Protein AF-A0A6G6K412-F1 (afdb_monomer_lite)

pLDDT: mean 76.72, std 12.98, range [42.62, 93.75]

Radius of gyration: 45.67 Å; chains: 1; bounding box: 49×42×151 Å

Structure (mmCIF, N/CA/C/O backbone):
data_AF-A0A6G6K412-F1
#
_entry.id   AF-A0A6G6K412-F1
#
loop_
_atom_site.group_PDB
_atom_site.id
_atom_site.type_symbol
_atom_site.label_atom_id
_atom_site.label_alt_id
_atom_site.label_comp_id
_atom_site.label_asym_id
_atom_site.label_entity_id
_atom_site.label_seq_id
_atom_site.pdbx_PDB_ins_code
_atom_site.Cartn_x
_atom_site.Cartn_y
_atom_site.Cartn_z
_atom_site.occupancy
_atom_site.B_iso_or_equiv
_atom_site.auth_seq_id
_atom_site.auth_comp_id
_atom_site.auth_asym_id
_atom_site.auth_atom_id
_atom_site.pdbx_PDB_model_num
ATOM 1 N N . MET A 1 1 ? 17.694 12.841 -109.708 1.00 42.62 1 MET A N 1
ATOM 2 C CA . MET A 1 1 ? 18.874 12.335 -108.978 1.00 42.62 1 MET A CA 1
ATOM 3 C C . MET A 1 1 ? 19.249 13.429 -107.994 1.00 42.62 1 MET A C 1
ATOM 5 O O . MET A 1 1 ? 19.703 14.460 -108.450 1.00 42.62 1 MET A O 1
ATOM 9 N N . THR A 1 2 ? 18.928 13.395 -106.709 1.00 48.38 2 THR A N 1
ATOM 10 C CA . THR A 1 2 ? 18.339 12.391 -105.812 1.00 48.38 2 THR A CA 1
ATOM 11 C C . THR A 1 2 ? 17.459 13.142 -104.808 1.00 48.38 2 THR A C 1
ATOM 13 O O . THR A 1 2 ? 17.802 14.243 -104.389 1.00 48.38 2 THR A O 1
ATOM 16 N N . LEU A 1 3 ? 16.314 12.548 -104.478 1.00 56.16 3 LEU A N 1
ATOM 17 C CA . LEU A 1 3 ? 15.537 12.863 -103.284 1.00 56.16 3 LEU A CA 1
ATOM 18 C C . LEU A 1 3 ? 16.405 12.551 -102.064 1.00 56.16 3 LEU A C 1
ATOM 20 O O . LEU A 1 3 ? 17.035 11.495 -102.062 1.00 56.16 3 LEU A O 1
ATOM 24 N N . ASP A 1 4 ? 16.403 13.416 -101.056 1.00 53.28 4 ASP A N 1
ATOM 25 C CA . ASP A 1 4 ? 16.592 12.951 -99.683 1.00 53.28 4 ASP A CA 1
ATOM 26 C C . ASP A 1 4 ? 15.863 13.897 -98.723 1.00 53.28 4 ASP A C 1
ATOM 28 O O . ASP A 1 4 ? 16.338 14.970 -98.349 1.00 53.28 4 ASP A O 1
ATOM 32 N N . GLU A 1 5 ? 14.630 13.507 -98.406 1.00 63.75 5 GLU A N 1
ATOM 33 C CA . GLU A 1 5 ? 14.039 13.792 -97.110 1.00 63.75 5 GLU A CA 1
ATOM 34 C C . GLU A 1 5 ? 14.840 13.048 -96.038 1.00 63.75 5 GLU A C 1
ATOM 36 O O . GLU A 1 5 ? 14.940 11.827 -96.080 1.00 63.75 5 GLU A O 1
ATOM 41 N N . ALA A 1 6 ? 15.296 13.759 -95.016 1.00 54.59 6 ALA A N 1
ATOM 42 C CA . ALA A 1 6 ? 15.466 13.209 -93.676 1.00 54.59 6 ALA A CA 1
ATOM 43 C C . ALA A 1 6 ? 15.439 14.416 -92.728 1.00 54.59 6 ALA A C 1
ATOM 45 O O . ALA A 1 6 ? 16.360 15.220 -92.693 1.00 54.59 6 ALA A O 1
ATOM 46 N N . GLY A 1 7 ? 14.328 14.728 -92.068 1.00 43.75 7 GLY A N 1
ATOM 47 C CA . GLY A 1 7 ? 13.675 13.840 -91.122 1.00 43.75 7 GLY A CA 1
ATOM 48 C C . GLY A 1 7 ? 14.243 14.168 -89.745 1.00 43.75 7 GLY A C 1
ATOM 49 O O . GLY A 1 7 ? 15.353 13.764 -89.415 1.00 43.75 7 GLY A O 1
ATOM 50 N N . HIS A 1 8 ? 13.491 14.920 -88.938 1.00 58.81 8 HIS A N 1
ATOM 51 C CA . HIS A 1 8 ? 13.668 14.871 -87.488 1.00 58.81 8 HIS A CA 1
ATOM 52 C C . HIS A 1 8 ? 13.506 13.413 -87.039 1.00 58.81 8 HIS A C 1
ATOM 54 O O . HIS A 1 8 ? 12.550 12.761 -87.466 1.00 58.81 8 HIS A O 1
ATOM 60 N N . PRO A 1 9 ? 14.357 12.917 -86.126 1.00 50.31 9 PRO A N 1
ATOM 61 C CA . PRO A 1 9 ? 13.756 12.217 -84.997 1.00 50.31 9 PRO A CA 1
ATOM 62 C C . PRO A 1 9 ? 14.458 12.440 -83.647 1.00 50.31 9 PRO A C 1
ATOM 64 O O . PRO A 1 9 ? 15.669 12.332 -83.508 1.00 50.31 9 PRO A O 1
ATOM 67 N N . HIS A 1 10 ? 13.591 12.674 -82.658 1.00 46.28 10 HIS A N 1
ATOM 68 C CA . HIS A 1 10 ? 13.558 12.080 -81.314 1.00 46.28 10 HIS A CA 1
ATOM 69 C C . HIS A 1 10 ? 14.792 12.260 -80.408 1.00 46.28 10 HIS A C 1
ATOM 71 O O . HIS A 1 10 ? 15.830 11.640 -80.575 1.00 46.28 10 HIS A O 1
ATOM 77 N N . SER A 1 11 ? 14.715 13.120 -79.385 1.00 57.28 11 SER A N 1
ATOM 78 C CA . SER A 1 11 ? 14.088 12.791 -78.088 1.00 57.28 11 SER A CA 1
ATOM 79 C C . SER A 1 11 ? 14.441 11.374 -77.619 1.00 57.28 11 SER A C 1
ATOM 81 O O . SER A 1 11 ? 13.670 10.435 -77.798 1.00 57.28 11 SER A O 1
ATOM 83 N N . GLY A 1 12 ? 15.626 11.231 -77.027 1.00 50.31 12 GLY A N 1
ATOM 84 C CA . GLY A 1 12 ? 16.048 10.051 -76.279 1.00 50.31 12 GLY A CA 1
ATOM 85 C C . GLY A 1 12 ? 16.423 10.494 -74.874 1.00 50.31 12 GLY A C 1
ATOM 86 O O . GLY A 1 12 ? 17.324 11.302 -74.686 1.00 50.31 12 GLY A O 1
ATOM 87 N N . ALA A 1 13 ? 15.654 10.046 -73.895 1.00 59.75 13 ALA A N 1
ATOM 88 C CA . ALA A 1 13 ? 15.702 10.520 -72.528 1.00 59.75 13 ALA A CA 1
ATOM 89 C C . ALA A 1 13 ? 16.978 10.072 -71.793 1.00 59.75 13 ALA A C 1
ATOM 91 O O . ALA A 1 13 ? 17.038 8.959 -71.271 1.00 59.75 13 ALA A O 1
ATOM 92 N N . ASP A 1 14 ? 17.935 10.984 -71.616 1.00 55.22 14 ASP A N 1
ATOM 93 C CA . ASP A 1 14 ? 19.043 10.844 -70.657 1.00 55.22 14 ASP A CA 1
ATOM 94 C C . ASP A 1 14 ? 18.557 11.045 -69.209 1.00 55.22 14 ASP A C 1
ATOM 96 O O . ASP A 1 14 ? 19.026 11.902 -68.458 1.00 55.22 14 ASP A O 1
ATOM 100 N N . ARG A 1 15 ? 17.542 10.278 -68.795 1.00 61.59 15 ARG A N 1
ATOM 101 C CA . ARG A 1 15 ? 17.030 10.276 -67.416 1.00 61.59 15 ARG A CA 1
ATOM 102 C C . ARG A 1 15 ? 16.760 8.883 -66.829 1.00 61.59 15 ARG A C 1
ATOM 104 O O . ARG A 1 15 ? 15.658 8.657 -66.335 1.00 61.59 15 ARG A O 1
ATOM 111 N N . PRO A 1 16 ? 17.754 7.974 -66.762 1.00 61.19 16 PRO A N 1
ATOM 112 C CA . PRO A 1 16 ? 17.637 6.855 -65.822 1.00 61.19 16 PRO A CA 1
ATOM 113 C C . PRO A 1 16 ? 18.654 6.849 -64.666 1.00 61.19 16 PRO A C 1
ATOM 115 O O . PRO A 1 16 ? 18.343 6.276 -63.628 1.00 61.19 16 PRO A O 1
ATOM 118 N N . SER A 1 17 ? 19.828 7.485 -64.750 1.00 62.84 17 SER A N 1
ATOM 119 C CA . SER A 1 17 ? 20.888 7.283 -63.734 1.00 62.84 17 SER A CA 1
ATOM 120 C C . SER A 1 17 ? 20.770 8.184 -62.496 1.00 62.84 17 SER A C 1
ATOM 122 O O . SER A 1 17 ? 20.954 7.720 -61.367 1.00 62.84 17 SER A O 1
ATOM 124 N N . LEU A 1 18 ? 20.417 9.460 -62.678 1.00 62.12 18 LEU A N 1
ATOM 125 C CA . LEU A 1 18 ? 20.299 10.420 -61.573 1.00 62.12 18 LEU A CA 1
ATOM 126 C C . LEU A 1 18 ? 19.061 10.145 -60.715 1.00 62.12 18 LEU A C 1
ATOM 128 O O . LEU A 1 18 ? 19.162 10.085 -59.493 1.00 62.12 18 LEU A O 1
ATOM 132 N N . LEU A 1 19 ? 17.912 9.878 -61.345 1.00 66.25 19 LEU A N 1
ATOM 133 C CA . LEU A 1 19 ? 16.682 9.521 -60.631 1.00 66.25 19 LEU A CA 1
ATOM 134 C C . LEU A 1 19 ? 16.846 8.210 -59.854 1.00 66.25 19 LEU A C 1
ATOM 136 O O . LEU A 1 19 ? 16.455 8.135 -58.691 1.00 66.25 19 LEU A O 1
ATOM 140 N N . GLN A 1 20 ? 17.494 7.198 -60.443 1.00 69.56 20 GLN A N 1
ATOM 141 C CA . GLN A 1 20 ? 17.792 5.956 -59.726 1.00 69.56 20 GLN A CA 1
ATOM 142 C C . GLN A 1 20 ? 18.742 6.181 -58.544 1.00 69.56 20 GLN A C 1
ATOM 144 O O . GLN A 1 20 ? 18.552 5.571 -57.494 1.00 69.56 20 GLN A O 1
ATOM 149 N N . SER A 1 21 ? 19.731 7.065 -58.679 1.00 71.50 21 SER A N 1
ATOM 150 C CA . SER A 1 21 ? 20.656 7.400 -57.589 1.00 71.50 21 SER A CA 1
ATOM 151 C C . SER A 1 21 ? 19.962 8.160 -56.454 1.00 71.50 21 SER A C 1
ATOM 153 O O . SER A 1 21 ? 20.179 7.832 -55.290 1.00 71.50 21 SER A O 1
ATOM 155 N N . LEU A 1 22 ? 19.058 9.096 -56.770 1.00 74.19 22 LEU A N 1
ATOM 156 C CA . LEU A 1 22 ? 18.232 9.794 -55.776 1.00 74.19 22 LEU A CA 1
ATOM 157 C C . LEU A 1 22 ? 17.292 8.836 -55.030 1.00 74.19 22 LEU A C 1
ATOM 159 O O . LEU A 1 22 ? 17.177 8.918 -53.809 1.00 74.19 22 LEU A O 1
ATOM 163 N N . VAL A 1 23 ? 16.652 7.894 -55.730 1.00 80.81 23 VAL A N 1
ATOM 164 C CA . VAL A 1 23 ? 15.775 6.893 -55.097 1.00 80.81 23 VAL A CA 1
ATOM 165 C C . VAL A 1 23 ? 16.573 5.943 -54.200 1.00 80.81 23 VAL A C 1
ATOM 167 O O . VAL A 1 23 ? 16.128 5.623 -53.096 1.00 80.81 23 VAL A O 1
ATOM 170 N N . ARG A 1 24 ? 17.772 5.522 -54.626 1.00 76.69 24 ARG A N 1
ATOM 171 C CA . ARG A 1 24 ? 18.675 4.710 -53.794 1.00 76.69 24 ARG A CA 1
ATOM 172 C C . ARG A 1 24 ? 19.113 5.480 -52.549 1.00 76.69 24 ARG A C 1
ATOM 174 O O . ARG A 1 24 ? 19.005 4.938 -51.455 1.00 76.69 24 ARG A O 1
ATOM 181 N N . LEU A 1 25 ? 19.529 6.739 -52.692 1.00 84.62 25 LEU A N 1
ATOM 182 C CA . LEU A 1 25 ? 19.936 7.587 -51.569 1.00 84.62 25 LEU A CA 1
ATOM 183 C C . LEU A 1 25 ? 18.791 7.801 -50.573 1.00 84.62 25 LEU A C 1
ATOM 185 O O . LEU A 1 25 ? 18.997 7.653 -49.372 1.00 84.62 25 LEU A O 1
ATOM 189 N N . ASN A 1 26 ? 17.577 8.059 -51.065 1.00 87.12 26 ASN A N 1
ATOM 190 C CA . ASN A 1 26 ? 16.398 8.183 -50.213 1.00 87.12 26 ASN A CA 1
ATOM 191 C C . ASN A 1 26 ? 16.101 6.871 -49.468 1.00 87.12 26 ASN A C 1
ATOM 193 O O . ASN A 1 26 ? 15.838 6.891 -48.273 1.00 87.12 26 ASN A O 1
ATOM 197 N N . ARG A 1 27 ? 16.227 5.710 -50.127 1.00 84.81 27 ARG A N 1
ATOM 198 C CA . ARG A 1 27 ? 16.063 4.396 -49.480 1.00 84.81 27 ARG A CA 1
ATOM 199 C C . ARG A 1 27 ? 17.083 4.171 -48.362 1.00 84.81 27 ARG A C 1
ATOM 201 O O . ARG A 1 27 ? 16.710 3.662 -47.308 1.00 84.81 27 ARG A O 1
ATOM 208 N N . TYR A 1 28 ? 18.342 4.555 -48.567 1.00 88.94 28 TYR A N 1
ATOM 209 C CA . TYR A 1 28 ? 19.364 4.470 -47.520 1.00 88.94 28 TYR A CA 1
ATOM 210 C C . TYR A 1 28 ? 19.120 5.469 -46.389 1.00 88.94 28 TYR A C 1
ATOM 212 O O . TYR A 1 28 ? 19.285 5.095 -45.235 1.00 88.94 28 TYR A O 1
ATOM 220 N N . ALA A 1 29 ? 18.668 6.690 -46.685 1.00 87.00 29 ALA A N 1
ATOM 221 C CA . ALA A 1 29 ? 18.290 7.673 -45.668 1.00 87.00 29 ALA A CA 1
ATOM 222 C C . ALA A 1 29 ? 17.103 7.189 -44.818 1.00 87.00 29 ALA A C 1
ATOM 224 O O . ALA A 1 29 ? 17.111 7.324 -43.596 1.00 87.00 29 ALA A O 1
ATOM 225 N N . LEU A 1 30 ? 16.113 6.554 -45.450 1.00 86.62 30 LEU A N 1
ATOM 226 C CA . LEU A 1 30 ? 14.968 5.964 -44.761 1.00 86.62 30 LEU A CA 1
ATOM 227 C C . LEU A 1 30 ? 15.399 4.792 -43.876 1.00 86.62 30 LEU A C 1
ATOM 229 O O . LEU A 1 30 ? 14.994 4.729 -42.722 1.00 86.62 30 LEU A O 1
ATOM 233 N N . LEU A 1 31 ? 16.267 3.905 -44.375 1.00 87.69 31 LEU A N 1
ATOM 234 C CA . LEU A 1 31 ? 16.830 2.808 -43.578 1.00 87.69 31 LEU A CA 1
ATOM 235 C C . LEU A 1 31 ? 17.693 3.317 -42.415 1.00 87.69 31 LEU A C 1
ATOM 237 O O . LEU A 1 31 ? 17.583 2.791 -41.310 1.00 87.69 31 LEU A O 1
ATOM 241 N N . LEU A 1 32 ? 18.494 4.362 -42.637 1.00 88.31 32 LEU A N 1
ATOM 242 C CA . LEU A 1 32 ? 19.299 5.018 -41.605 1.00 88.31 32 LEU A CA 1
ATOM 243 C C . LEU A 1 32 ? 18.425 5.579 -40.477 1.00 88.31 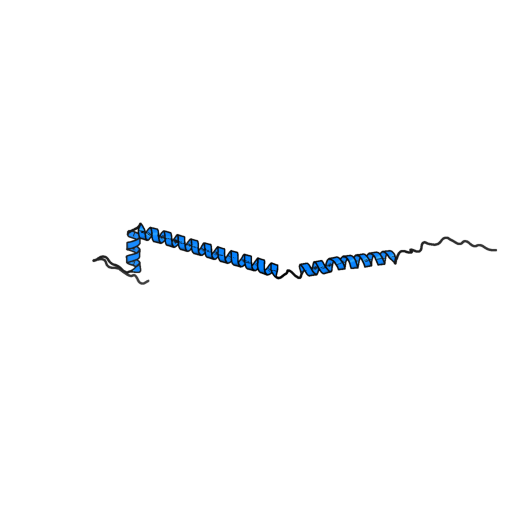32 LEU A C 1
ATOM 245 O O . LEU A 1 32 ? 18.856 5.585 -39.332 1.00 88.31 32 LEU A O 1
ATOM 249 N N . LEU A 1 33 ? 17.204 6.025 -40.781 1.00 88.00 33 LEU A N 1
ATOM 250 C CA . LEU A 1 33 ? 16.252 6.514 -39.784 1.00 88.00 33 LEU A CA 1
ATOM 251 C C . LEU A 1 33 ? 15.482 5.368 -39.101 1.00 88.00 33 LEU A C 1
ATOM 253 O O . LEU A 1 33 ? 15.291 5.378 -37.886 1.00 88.00 33 LEU A O 1
ATOM 257 N N . LEU A 1 34 ? 15.048 4.366 -39.871 1.00 87.88 34 LEU A N 1
ATOM 258 C CA . LEU A 1 34 ? 14.189 3.276 -39.391 1.00 87.88 34 LEU A CA 1
ATOM 259 C C . LEU A 1 34 ? 14.918 2.304 -38.465 1.00 87.88 34 LEU A C 1
ATOM 261 O O . LEU A 1 34 ? 14.338 1.849 -37.483 1.00 87.88 34 LEU A O 1
ATOM 265 N N . ILE A 1 35 ? 16.178 1.983 -38.764 1.00 87.00 35 ILE A N 1
ATOM 266 C CA . ILE A 1 35 ? 16.966 1.028 -37.977 1.00 87.00 35 ILE A CA 1
ATOM 267 C C . ILE A 1 35 ? 17.164 1.507 -36.526 1.00 87.00 35 ILE A C 1
ATOM 269 O O . ILE A 1 35 ? 16.785 0.765 -35.619 1.00 87.00 35 ILE A O 1
ATOM 273 N N . PRO A 1 36 ? 17.682 2.721 -36.244 1.00 84.12 36 PRO A N 1
ATOM 274 C CA . PRO A 1 36 ? 17.838 3.185 -34.867 1.00 84.12 36 PRO A CA 1
ATOM 275 C C . PRO A 1 36 ? 16.491 3.402 -34.170 1.00 84.12 36 PRO A C 1
ATOM 277 O O . PRO A 1 36 ? 16.368 3.075 -32.992 1.00 84.12 36 PRO A O 1
ATOM 280 N N . ALA A 1 37 ? 15.461 3.875 -34.882 1.00 84.94 37 ALA A N 1
ATOM 281 C CA . ALA A 1 37 ? 14.116 4.005 -34.320 1.00 84.94 37 ALA A CA 1
ATOM 282 C C . ALA A 1 37 ? 13.540 2.644 -33.888 1.00 84.94 37 ALA A C 1
ATOM 284 O O . ALA A 1 37 ? 12.982 2.521 -32.798 1.00 84.94 37 ALA A O 1
ATOM 285 N N . GLY A 1 38 ? 13.736 1.605 -34.705 1.00 86.06 38 GLY A N 1
ATOM 286 C CA . GLY A 1 38 ? 13.352 0.235 -34.382 1.00 86.06 38 GLY A CA 1
ATOM 287 C C . GLY A 1 38 ? 14.107 -0.314 -33.173 1.00 86.06 38 GLY A C 1
ATOM 288 O O . GLY A 1 38 ? 13.486 -0.900 -32.295 1.00 86.06 38 GLY A O 1
ATOM 289 N N . VAL A 1 39 ? 15.420 -0.075 -33.078 1.00 85.38 39 VAL A N 1
ATOM 290 C CA . VAL A 1 39 ? 16.239 -0.509 -31.930 1.00 85.38 39 VAL A CA 1
ATOM 291 C C . VAL A 1 39 ? 15.787 0.160 -30.630 1.00 85.38 39 VAL A C 1
ATOM 293 O O . VAL A 1 39 ? 15.648 -0.522 -29.620 1.00 85.38 39 VAL A O 1
ATOM 296 N N . ILE A 1 40 ? 15.502 1.465 -30.653 1.00 81.44 40 ILE A N 1
ATOM 297 C CA . ILE A 1 40 ? 15.001 2.197 -29.477 1.00 81.44 40 ILE A CA 1
ATOM 298 C C . ILE A 1 40 ? 13.629 1.664 -29.045 1.00 81.44 40 ILE A C 1
ATOM 300 O O . ILE A 1 40 ? 13.384 1.494 -27.854 1.00 81.44 40 ILE A O 1
ATOM 304 N N . TYR A 1 41 ? 12.742 1.374 -30.001 1.00 80.69 41 TYR A N 1
ATOM 305 C CA . TYR A 1 41 ? 11.410 0.846 -29.710 1.00 80.69 41 TYR A CA 1
ATOM 306 C C . TYR A 1 41 ? 11.445 -0.594 -29.174 1.00 80.69 41 TYR A C 1
ATOM 308 O O . TYR A 1 41 ? 10.729 -0.922 -28.232 1.00 80.69 41 TYR A O 1
ATOM 316 N N . PHE A 1 42 ? 12.278 -1.460 -29.761 1.00 77.56 42 PHE A N 1
ATOM 317 C CA . PHE A 1 42 ? 12.357 -2.877 -29.390 1.00 77.56 42 PHE A CA 1
ATOM 318 C C . PHE A 1 42 ? 13.229 -3.142 -28.157 1.00 77.56 42 PHE A C 1
ATOM 320 O O . PHE A 1 42 ? 13.143 -4.222 -27.574 1.00 77.56 42 PHE A O 1
ATOM 327 N N . TRP A 1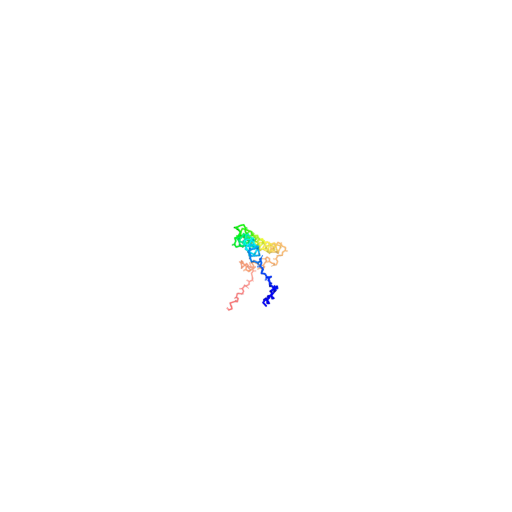 43 ? 14.044 -2.168 -27.740 1.00 76.75 43 TRP A N 1
ATOM 328 C CA . TRP A 1 43 ? 14.860 -2.232 -26.531 1.00 76.75 43 TRP A CA 1
ATOM 329 C C . TRP A 1 43 ? 14.377 -1.225 -25.474 1.00 76.75 43 TRP A C 1
ATOM 331 O O . TRP A 1 43 ? 15.113 -0.296 -25.124 1.00 76.75 43 TRP A O 1
ATOM 341 N N . PRO A 1 44 ? 13.157 -1.380 -24.918 1.00 64.94 44 PRO A N 1
ATOM 342 C CA . PRO A 1 44 ? 12.799 -0.644 -23.719 1.00 64.94 44 PRO A CA 1
ATOM 343 C C . PRO A 1 44 ? 13.772 -1.079 -22.620 1.00 64.94 44 PRO A C 1
ATOM 345 O O . PRO A 1 44 ? 13.813 -2.242 -22.209 1.00 64.94 44 PRO A O 1
ATOM 348 N N . GLY A 1 45 ? 14.636 -0.153 -22.211 1.00 67.50 45 GLY A N 1
ATOM 349 C CA . GLY A 1 45 ? 15.720 -0.438 -21.282 1.00 67.50 45 GLY A CA 1
ATOM 350 C C . GLY A 1 45 ? 15.224 -0.984 -19.935 1.00 67.50 45 GLY A C 1
ATOM 351 O O . GLY A 1 45 ? 14.056 -0.815 -19.569 1.00 67.50 45 GLY A O 1
ATOM 352 N N . PRO A 1 46 ? 16.121 -1.595 -19.141 1.00 67.88 46 PRO A N 1
ATOM 353 C CA . PRO A 1 46 ? 15.794 -2.152 -17.823 1.00 67.88 46 PRO A CA 1
ATOM 354 C C . PRO A 1 46 ? 15.175 -1.123 -16.858 1.00 67.88 46 PRO A C 1
ATOM 356 O O . PRO A 1 46 ? 14.502 -1.501 -15.901 1.00 67.88 46 PRO A O 1
ATOM 359 N N . GLU A 1 47 ? 15.345 0.171 -17.131 1.00 70.00 47 GLU A N 1
ATOM 360 C CA . GLU A 1 47 ? 14.768 1.281 -16.373 1.00 70.00 47 GLU A CA 1
ATOM 361 C C . GLU A 1 47 ? 13.232 1.308 -16.389 1.00 70.00 47 GLU A C 1
ATOM 363 O O . GLU A 1 47 ? 12.620 1.672 -15.386 1.00 70.00 47 GLU A O 1
ATOM 368 N N . TRP A 1 48 ? 12.580 0.862 -17.470 1.00 63.84 48 TRP A N 1
ATOM 369 C CA . TRP A 1 48 ? 11.111 0.786 -17.508 1.00 63.84 48 TRP A CA 1
ATOM 370 C C . TRP A 1 48 ? 10.569 -0.278 -16.551 1.00 63.84 48 TRP A C 1
ATOM 372 O O . TRP A 1 48 ? 9.580 -0.045 -15.859 1.00 63.84 48 TRP A O 1
ATOM 382 N N . LYS A 1 49 ? 11.264 -1.415 -16.431 1.00 71.62 49 LYS A N 1
ATOM 383 C CA . LYS A 1 49 ? 10.892 -2.470 -15.476 1.00 71.62 49 LYS A CA 1
ATOM 384 C C . LYS A 1 49 ? 11.053 -2.011 -14.027 1.00 71.62 49 LYS A C 1
ATOM 386 O O . LYS A 1 49 ? 10.231 -2.364 -13.188 1.00 71.62 49 LYS A O 1
ATOM 391 N N . LYS A 1 50 ? 12.075 -1.198 -13.732 1.00 75.00 50 LYS A N 1
ATOM 392 C CA . LYS A 1 50 ? 12.282 -0.621 -12.393 1.00 75.00 50 LYS A CA 1
ATOM 393 C C . LYS A 1 50 ? 11.166 0.344 -12.005 1.00 75.00 50 LYS A C 1
ATOM 395 O O . LYS A 1 50 ? 10.726 0.316 -10.862 1.00 75.00 50 LYS A O 1
ATOM 400 N N . GLN A 1 51 ? 10.700 1.171 -12.941 1.00 77.94 51 GLN A N 1
ATOM 401 C CA . GLN A 1 51 ? 9.588 2.087 -12.678 1.00 77.94 51 GLN A CA 1
ATOM 402 C C . GLN A 1 51 ? 8.289 1.335 -12.396 1.00 77.94 51 GLN A C 1
ATOM 404 O O . GLN A 1 51 ? 7.572 1.697 -11.469 1.00 77.94 51 GLN A O 1
ATOM 409 N N . GLU A 1 52 ? 8.005 0.277 -13.153 1.00 81.44 52 GLU A N 1
ATOM 410 C CA . GLU A 1 52 ? 6.803 -0.522 -12.922 1.00 81.44 52 GLU A CA 1
ATOM 411 C C . GLU A 1 52 ? 6.872 -1.271 -11.587 1.00 81.44 52 GLU A C 1
ATOM 413 O O . GLU A 1 52 ? 5.934 -1.212 -10.797 1.00 81.44 52 GLU A O 1
ATOM 418 N N . ALA A 1 53 ? 8.023 -1.872 -11.270 1.00 83.75 53 ALA A N 1
ATOM 419 C CA . ALA A 1 53 ? 8.248 -2.502 -9.972 1.00 83.75 53 ALA A CA 1
ATOM 420 C C . ALA A 1 53 ? 8.113 -1.500 -8.812 1.00 83.75 53 ALA A C 1
ATOM 422 O O . ALA A 1 53 ? 7.501 -1.815 -7.798 1.00 83.75 53 ALA A O 1
ATOM 423 N N . ALA A 1 54 ? 8.628 -0.275 -8.963 1.00 82.56 54 ALA A N 1
ATOM 424 C CA . ALA A 1 54 ? 8.492 0.773 -7.953 1.00 82.56 54 ALA A CA 1
ATOM 425 C C . ALA A 1 54 ? 7.036 1.235 -7.771 1.00 82.56 54 ALA A C 1
ATOM 427 O O . ALA A 1 54 ? 6.607 1.516 -6.655 1.00 82.56 54 ALA A O 1
ATOM 428 N N . LYS A 1 55 ? 6.244 1.299 -8.847 1.00 87.12 55 LYS A N 1
ATOM 429 C CA . LYS A 1 55 ? 4.808 1.598 -8.743 1.00 87.12 55 LYS A CA 1
ATOM 430 C C . LYS A 1 55 ? 4.054 0.483 -8.028 1.00 87.12 55 LYS A C 1
ATOM 432 O O . LYS A 1 55 ? 3.216 0.774 -7.179 1.00 87.12 55 LYS A O 1
ATOM 437 N N . GLN A 1 56 ? 4.372 -0.772 -8.339 1.00 90.19 56 GLN A N 1
ATOM 438 C CA . GLN A 1 56 ? 3.769 -1.932 -7.682 1.00 90.19 56 GLN A CA 1
ATOM 439 C C . GLN A 1 56 ? 4.083 -1.951 -6.185 1.00 90.19 56 GLN A C 1
ATOM 441 O O . GLN A 1 56 ? 3.170 -2.079 -5.375 1.00 90.19 56 GLN A O 1
ATOM 446 N N . THR A 1 57 ? 5.340 -1.720 -5.793 1.00 89.62 57 THR A N 1
ATOM 447 C CA . THR A 1 57 ? 5.701 -1.665 -4.370 1.00 89.62 57 THR A CA 1
ATOM 448 C C . THR A 1 57 ? 5.004 -0.516 -3.644 1.00 89.62 57 THR A C 1
ATOM 450 O O . THR A 1 57 ? 4.535 -0.706 -2.526 1.00 89.62 57 THR A O 1
ATOM 453 N N . LEU A 1 58 ? 4.868 0.661 -4.264 1.00 91.12 58 LEU A N 1
ATOM 454 C CA . LEU A 1 58 ? 4.111 1.775 -3.682 1.00 91.12 58 LEU A CA 1
ATOM 455 C C . LEU A 1 58 ? 2.625 1.448 -3.504 1.00 91.12 58 LEU A C 1
ATOM 457 O O . LEU A 1 58 ? 2.042 1.797 -2.474 1.00 91.12 58 LEU A O 1
ATOM 461 N N . HIS A 1 59 ? 2.017 0.775 -4.479 1.00 93.31 59 HIS A N 1
ATOM 462 C CA . HIS A 1 59 ? 0.631 0.334 -4.385 1.00 93.31 59 HIS A CA 1
ATOM 463 C C . HIS A 1 59 ? 0.447 -0.667 -3.234 1.00 93.31 59 HIS A C 1
ATOM 465 O O . HIS A 1 59 ? -0.432 -0.493 -2.388 1.00 93.31 59 HIS A O 1
ATOM 471 N N . ASP A 1 60 ? 1.334 -1.656 -3.130 1.00 93.31 60 ASP 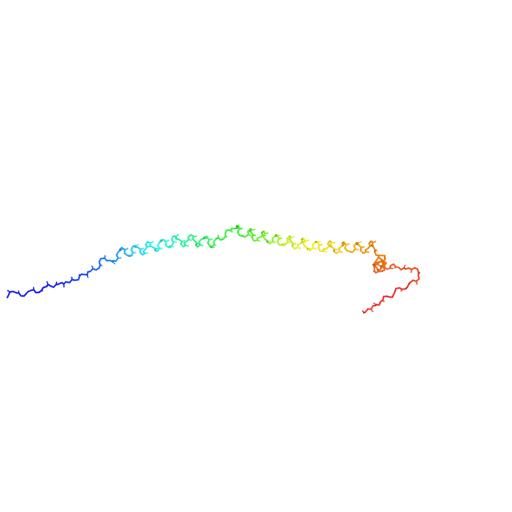A N 1
ATOM 472 C CA . ASP A 1 60 ? 1.291 -2.652 -2.060 1.00 93.31 60 ASP A CA 1
ATOM 473 C C . ASP A 1 60 ? 1.509 -2.022 -0.681 1.00 93.31 60 ASP A C 1
ATOM 475 O O . ASP A 1 60 ? 0.806 -2.362 0.272 1.00 93.31 60 ASP A O 1
ATOM 479 N N . LEU A 1 61 ? 2.435 -1.070 -0.555 1.00 92.81 61 LEU A N 1
ATOM 480 C CA . LEU A 1 61 ? 2.659 -0.342 0.696 1.00 92.81 61 LEU A CA 1
ATOM 481 C C . LEU A 1 61 ? 1.445 0.506 1.087 1.00 92.81 61 LEU A C 1
ATOM 483 O O . LEU A 1 61 ? 1.076 0.540 2.262 1.00 92.81 61 LEU A O 1
ATOM 487 N N . THR A 1 62 ? 0.810 1.164 0.117 1.00 92.69 62 THR A N 1
ATOM 488 C CA . THR A 1 62 ? -0.410 1.952 0.346 1.00 92.69 62 THR A CA 1
ATOM 489 C C . THR A 1 62 ? -1.546 1.059 0.838 1.00 92.69 62 THR A C 1
ATOM 491 O O . THR A 1 62 ? -2.132 1.330 1.882 1.00 92.69 62 THR A O 1
ATOM 494 N N . SER A 1 63 ? -1.782 -0.076 0.174 1.00 93.50 63 SER A N 1
ATOM 495 C CA . SER A 1 63 ? -2.833 -1.012 0.589 1.00 93.50 6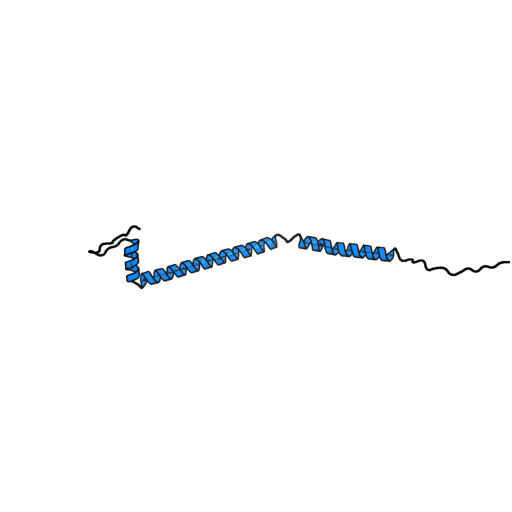3 SER A CA 1
ATOM 496 C C . SER A 1 63 ? -2.607 -1.576 2.000 1.00 93.50 63 SER A C 1
ATOM 498 O O . SER A 1 63 ? -3.546 -1.694 2.790 1.00 93.50 63 SER A O 1
ATOM 500 N N . GLN A 1 64 ? -1.353 -1.866 2.365 1.00 92.12 64 GLN A N 1
ATOM 501 C CA . GLN A 1 64 ? -0.996 -2.317 3.711 1.00 92.12 64 GLN A CA 1
ATOM 502 C C . GLN A 1 64 ? -1.213 -1.226 4.762 1.00 92.12 64 GLN A C 1
ATOM 504 O O . GLN A 1 64 ? -1.706 -1.513 5.856 1.00 92.12 64 GLN A O 1
ATOM 509 N N . ARG A 1 65 ? -0.867 0.025 4.436 1.00 92.00 65 ARG A N 1
ATOM 510 C CA . ARG A 1 65 ? -1.117 1.189 5.294 1.00 92.00 65 ARG A CA 1
ATOM 511 C C . ARG A 1 65 ? -2.605 1.362 5.569 1.00 92.00 65 ARG A C 1
ATOM 513 O O . ARG A 1 65 ? -2.975 1.482 6.736 1.00 92.00 65 ARG A O 1
ATOM 520 N N . ASP A 1 66 ? -3.437 1.300 4.537 1.00 93.75 66 ASP A N 1
ATOM 521 C CA . ASP A 1 66 ? -4.887 1.470 4.663 1.00 93.75 66 ASP A CA 1
ATOM 522 C C . ASP A 1 66 ? -5.519 0.324 5.463 1.00 93.75 66 ASP A C 1
ATOM 524 O O . ASP A 1 66 ? -6.315 0.546 6.379 1.00 93.75 66 ASP A O 1
ATOM 528 N N . ALA A 1 67 ? -5.095 -0.916 5.204 1.00 93.50 67 ALA A N 1
ATOM 529 C CA . ALA A 1 67 ? -5.539 -2.074 5.972 1.00 93.50 67 ALA A CA 1
ATOM 530 C C . ALA A 1 67 ? -5.168 -1.962 7.461 1.00 93.50 67 ALA A C 1
ATOM 532 O O . ALA A 1 67 ? -5.948 -2.361 8.331 1.00 93.50 67 ALA A O 1
ATOM 533 N N . LEU A 1 68 ? -3.983 -1.429 7.773 1.00 92.88 68 LEU A N 1
ATOM 534 C CA . LEU A 1 68 ? -3.547 -1.228 9.150 1.00 92.88 68 LEU A CA 1
ATOM 535 C C . LEU A 1 68 ? -4.303 -0.075 9.821 1.00 92.88 68 LEU A C 1
ATOM 537 O O . LEU A 1 68 ? -4.732 -0.233 10.961 1.00 92.88 68 LEU A O 1
ATOM 541 N N . ALA A 1 69 ? -4.541 1.030 9.111 1.00 92.50 69 ALA A N 1
ATOM 542 C CA . ALA A 1 69 ? -5.334 2.154 9.605 1.00 92.50 69 ALA A CA 1
ATOM 543 C C . ALA A 1 69 ? -6.759 1.718 9.981 1.00 92.50 69 ALA A C 1
ATOM 545 O O . ALA A 1 69 ? -7.222 1.999 11.085 1.00 92.50 69 ALA A O 1
ATOM 546 N N . HIS A 1 70 ? -7.413 0.917 9.135 1.00 93.00 70 HIS A N 1
ATOM 547 C CA . HIS A 1 70 ? -8.726 0.352 9.455 1.00 93.00 70 HIS A CA 1
ATOM 548 C C . HIS A 1 70 ? -8.712 -0.583 10.669 1.00 93.00 70 HIS A C 1
ATOM 550 O O . HIS A 1 70 ? -9.689 -0.645 11.419 1.00 93.00 70 HIS A O 1
ATOM 556 N N . LYS A 1 71 ? -7.631 -1.344 10.882 1.00 93.38 71 LYS A N 1
ATOM 557 C CA . LYS A 1 71 ? -7.490 -2.167 12.092 1.00 93.38 71 LYS A CA 1
ATOM 558 C C . LYS A 1 71 ? -7.358 -1.291 13.332 1.00 93.38 71 LYS A C 1
ATOM 560 O O . LYS A 1 71 ? -8.021 -1.583 14.322 1.00 93.38 71 LYS A O 1
ATOM 565 N N . VAL A 1 72 ? -6.550 -0.234 13.267 1.00 93.56 72 VAL A N 1
ATOM 566 C CA . VAL A 1 72 ? -6.384 0.723 14.368 1.00 93.56 72 VAL A CA 1
ATOM 567 C C . VAL A 1 72 ? -7.724 1.362 14.720 1.00 93.56 72 VAL A C 1
ATOM 569 O O . VAL A 1 72 ? -8.136 1.254 15.866 1.00 93.56 72 VAL A O 1
ATOM 572 N N . GLU A 1 73 ? -8.466 1.881 13.741 1.00 93.69 73 GLU A N 1
ATOM 573 C CA . GLU A 1 73 ? -9.785 2.491 13.969 1.00 93.69 73 GLU A CA 1
ATOM 574 C C . GLU A 1 73 ? -10.763 1.516 14.651 1.00 93.69 73 GLU A C 1
ATOM 576 O O . GLU A 1 73 ? -11.470 1.863 15.598 1.00 93.69 73 GLU A O 1
ATOM 581 N N . LYS A 1 74 ? -10.789 0.251 14.207 1.00 90.81 74 LYS A N 1
ATOM 582 C CA . LYS A 1 74 ? -11.617 -0.787 14.839 1.00 90.81 74 LYS A CA 1
ATOM 583 C C . LYS A 1 74 ? -11.192 -1.067 16.278 1.00 90.81 74 LYS A C 1
ATOM 585 O O . LYS A 1 74 ? -12.051 -1.318 17.121 1.00 90.81 74 LYS A O 1
ATOM 590 N N . LEU A 1 75 ? -9.890 -1.091 16.552 1.00 89.75 75 LEU A N 1
ATOM 591 C CA . LEU A 1 75 ? -9.366 -1.320 17.896 1.00 89.75 75 LEU A CA 1
ATOM 592 C C . LEU A 1 75 ? -9.652 -0.130 18.812 1.00 89.75 75 LEU A C 1
ATOM 594 O O . LEU A 1 75 ? -10.054 -0.347 19.948 1.00 89.75 75 LEU A O 1
ATOM 598 N N . GLU A 1 76 ? -9.505 1.096 18.319 1.00 90.62 76 GLU A N 1
ATOM 599 C CA . GLU A 1 76 ? -9.817 2.315 19.064 1.00 90.62 76 GLU A CA 1
ATOM 600 C C . GLU A 1 76 ? -11.293 2.366 19.446 1.00 90.62 76 GLU A C 1
ATOM 602 O O . GLU A 1 76 ? -11.595 2.531 20.624 1.00 90.62 76 GLU A O 1
ATOM 607 N N . LYS A 1 77 ? -12.207 2.089 18.506 1.00 88.06 77 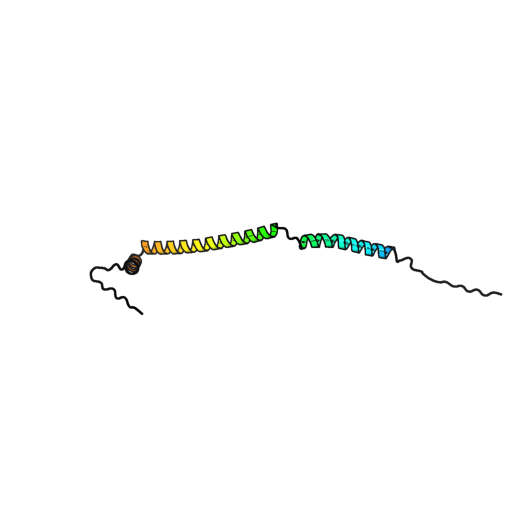LYS A N 1
ATOM 608 C CA . LYS A 1 77 ? -13.646 1.990 18.806 1.00 88.06 77 LYS A CA 1
ATOM 609 C C . LYS A 1 77 ? -13.944 0.917 19.850 1.00 88.06 77 LYS A C 1
ATOM 611 O O . LYS A 1 77 ? -14.700 1.152 20.783 1.00 88.06 77 LYS A O 1
ATOM 616 N N . LYS A 1 78 ? -13.331 -0.267 19.735 1.00 84.62 78 LYS A N 1
ATOM 617 C CA . LYS A 1 78 ? -13.484 -1.325 20.750 1.00 84.62 78 LYS A CA 1
ATOM 618 C C . LYS A 1 78 ? -12.974 -0.882 22.116 1.00 84.62 78 LYS A C 1
ATOM 620 O O . LYS A 1 78 ? -13.583 -1.206 23.126 1.00 84.62 78 LYS A O 1
ATOM 625 N N . LEU A 1 79 ? -11.851 -0.179 22.148 1.00 87.00 79 LEU A N 1
ATOM 626 C CA . LEU A 1 79 ? -11.240 0.303 23.376 1.00 87.00 79 LEU A CA 1
ATOM 627 C C . LEU A 1 79 ? -12.080 1.416 24.014 1.00 87.00 79 LEU A C 1
ATOM 629 O O . LEU A 1 79 ? -12.197 1.452 25.235 1.00 87.00 79 LEU A O 1
ATOM 633 N N . GLU A 1 80 ? -12.701 2.273 23.208 1.00 86.69 80 GLU A N 1
ATOM 634 C CA . GLU A 1 80 ? -13.680 3.260 23.661 1.00 86.69 80 GLU A CA 1
ATOM 635 C C . GLU A 1 80 ? -14.906 2.587 24.288 1.00 86.69 80 GLU A C 1
ATOM 637 O O . GLU A 1 80 ? -15.266 2.929 25.411 1.00 86.69 80 GLU A O 1
ATOM 642 N N . LEU A 1 81 ? -15.478 1.574 23.628 1.00 83.62 81 LEU A N 1
ATOM 643 C CA . LEU A 1 81 ? -16.602 0.795 24.164 1.00 83.62 81 LEU A CA 1
ATOM 644 C C . LEU A 1 81 ? -16.242 0.117 25.491 1.00 83.62 81 LEU A C 1
ATOM 646 O O . LEU A 1 81 ? -16.979 0.229 26.459 1.00 83.62 81 LEU A O 1
ATOM 650 N N . ILE A 1 82 ? -15.067 -0.512 25.576 1.00 81.88 82 ILE A N 1
ATOM 651 C CA . ILE A 1 82 ? -14.575 -1.130 26.819 1.00 81.88 82 ILE A CA 1
ATOM 652 C C . ILE A 1 82 ? -14.440 -0.104 27.950 1.00 81.88 82 ILE A C 1
ATOM 654 O O . ILE A 1 82 ? -14.686 -0.431 29.106 1.00 81.88 82 ILE A O 1
ATOM 658 N N . LYS A 1 83 ? -13.991 1.118 27.651 1.00 80.50 83 LYS A N 1
ATOM 659 C CA . LYS A 1 83 ? -13.752 2.139 28.678 1.00 80.50 83 LYS A CA 1
ATOM 660 C C . LYS A 1 83 ? -15.023 2.843 29.132 1.00 80.50 83 LYS A C 1
ATOM 662 O O . LYS A 1 83 ? -15.119 3.190 30.306 1.00 80.50 83 LYS A O 1
ATOM 667 N N . ASN A 1 84 ? -15.937 3.103 28.205 1.00 82.38 84 ASN A N 1
ATOM 668 C CA . ASN A 1 84 ? -17.067 3.995 28.433 1.00 82.38 84 ASN A CA 1
ATOM 669 C C . ASN A 1 84 ? -18.381 3.248 28.684 1.00 82.38 84 ASN A C 1
ATOM 671 O O . ASN A 1 84 ? -19.301 3.854 29.228 1.00 82.38 84 ASN A O 1
ATOM 675 N N . ASP A 1 85 ? -18.474 1.967 28.314 1.00 78.75 85 ASP A N 1
ATOM 676 C CA . ASP A 1 85 ? -19.710 1.194 28.402 1.00 78.75 85 ASP A CA 1
ATOM 677 C C . ASP A 1 85 ? -19.564 -0.038 29.328 1.00 78.75 85 ASP A C 1
ATOM 679 O O . ASP A 1 85 ? -18.929 -1.038 28.965 1.00 78.75 85 ASP A O 1
ATOM 683 N N . PRO A 1 86 ? -20.152 0.006 30.539 1.00 77.69 86 PRO A N 1
ATOM 684 C CA . PRO A 1 86 ? -20.141 -1.122 31.464 1.00 77.69 86 PRO A CA 1
ATOM 685 C C . PRO A 1 86 ? -21.002 -2.308 30.991 1.00 77.69 86 PRO A C 1
ATOM 687 O O . PRO A 1 86 ? -20.685 -3.445 31.338 1.00 77.69 86 PRO A O 1
ATOM 690 N N . GLU A 1 87 ? -22.040 -2.085 30.181 1.00 80.25 87 GLU A N 1
ATOM 691 C CA . GLU A 1 87 ? -22.912 -3.142 29.645 1.00 80.25 87 GLU A CA 1
ATOM 692 C C . GLU A 1 87 ? -22.182 -3.949 28.560 1.00 80.25 87 GLU A C 1
ATOM 694 O O . GLU A 1 87 ? -22.252 -5.183 28.513 1.00 80.25 87 GLU A O 1
ATOM 699 N N . TYR A 1 88 ? -21.377 -3.265 27.741 1.00 76.56 88 TYR A N 1
ATOM 700 C CA . TYR A 1 88 ? -20.478 -3.908 26.781 1.00 76.56 88 TYR A CA 1
ATOM 701 C C . TYR A 1 88 ? -19.415 -4.778 27.475 1.00 76.56 88 TYR A C 1
ATOM 703 O O . TYR A 1 88 ? -19.122 -5.891 27.027 1.00 76.56 88 TYR A O 1
ATOM 711 N N . LEU A 1 89 ? -18.849 -4.299 28.589 1.00 78.69 89 LEU A N 1
ATOM 712 C CA . LEU A 1 89 ? -17.916 -5.068 29.418 1.00 78.69 89 LEU A CA 1
ATOM 713 C C . LEU A 1 89 ? -18.568 -6.307 30.040 1.00 78.69 89 LEU A C 1
ATOM 715 O O . LEU A 1 89 ? -17.968 -7.380 30.007 1.00 78.69 89 LEU A O 1
ATOM 719 N N . GLU A 1 90 ? -19.779 -6.174 30.583 1.00 79.25 90 GLU A N 1
ATOM 720 C CA . GLU A 1 90 ? -20.540 -7.286 31.164 1.00 79.25 90 GLU A CA 1
ATOM 721 C C . GLU A 1 90 ? -20.856 -8.354 30.113 1.00 79.25 90 GLU A C 1
ATOM 723 O O . GLU A 1 90 ? -20.614 -9.538 30.343 1.00 79.25 90 GLU A O 1
ATOM 728 N N . THR A 1 91 ? -21.310 -7.936 28.931 1.00 78.44 91 THR A N 1
ATOM 729 C CA . THR A 1 91 ? -21.601 -8.840 27.809 1.00 78.44 91 THR A CA 1
ATOM 730 C C . THR A 1 91 ? -20.343 -9.584 27.361 1.00 78.44 91 THR A C 1
ATOM 732 O O . THR A 1 91 ? -20.342 -10.808 27.265 1.00 78.44 91 THR A O 1
ATOM 735 N N . MET A 1 92 ? -19.224 -8.875 27.173 1.00 77.50 92 MET A N 1
ATOM 736 C CA . MET A 1 92 ? -17.953 -9.508 26.806 1.00 77.50 92 MET A CA 1
ATOM 737 C C . MET A 1 92 ? -17.414 -10.430 27.908 1.00 77.50 92 MET A C 1
ATOM 739 O O . MET A 1 92 ? -16.824 -11.461 27.590 1.00 77.50 92 MET A O 1
ATOM 743 N N . ALA A 1 93 ? -17.601 -10.093 29.186 1.00 78.12 93 ALA A N 1
ATOM 744 C CA . ALA A 1 93 ? -17.205 -10.944 30.307 1.00 78.12 93 ALA A CA 1
ATOM 745 C C . ALA A 1 93 ? -18.057 -12.221 30.383 1.00 78.12 93 ALA A C 1
ATOM 747 O O . ALA A 1 93 ? -17.507 -13.305 30.583 1.00 78.12 93 ALA A O 1
ATOM 748 N N . ARG A 1 94 ? -19.371 -12.116 30.159 1.00 75.50 94 ARG A N 1
ATOM 749 C CA . ARG A 1 94 ? -20.274 -13.271 30.059 1.00 75.50 94 ARG A CA 1
ATOM 750 C C . ARG A 1 94 ? -19.897 -14.175 28.885 1.00 75.50 94 ARG A C 1
ATOM 752 O O . ARG A 1 94 ? -19.690 -15.367 29.092 1.00 75.50 94 ARG A O 1
ATOM 759 N N . ASP A 1 95 ? -19.699 -13.607 27.697 1.00 75.75 95 ASP A N 1
ATOM 760 C CA . ASP A 1 95 ? -19.411 -14.371 26.475 1.00 75.75 95 ASP A CA 1
ATOM 761 C C . ASP A 1 95 ? -18.015 -15.011 26.466 1.00 75.75 95 ASP A C 1
ATOM 763 O O . ASP A 1 95 ? -17.835 -16.121 25.968 1.00 75.75 95 ASP A O 1
ATOM 767 N N . ARG A 1 96 ? -16.986 -14.309 26.968 1.00 74.12 96 ARG A N 1
ATOM 768 C CA . ARG A 1 96 ? -15.584 -14.765 26.872 1.00 74.12 96 ARG A CA 1
ATOM 769 C C . ARG A 1 96 ? -15.095 -15.529 28.088 1.00 74.12 96 ARG A C 1
ATOM 771 O O . ARG A 1 96 ? -14.211 -16.368 27.940 1.00 74.12 96 ARG A O 1
ATOM 778 N N . LEU A 1 97 ? -15.579 -15.173 29.274 1.00 72.38 97 LEU A N 1
ATOM 779 C CA . LEU A 1 97 ? -15.079 -15.707 30.541 1.00 72.38 97 LEU A CA 1
ATOM 780 C C . LEU A 1 97 ? -16.118 -16.588 31.244 1.00 72.38 97 LEU A C 1
ATOM 782 O O . LEU A 1 97 ? -15.813 -17.108 32.314 1.00 72.38 97 LEU A O 1
ATOM 786 N N . SER A 1 98 ? -17.323 -16.740 30.671 1.00 69.81 98 SER A N 1
ATOM 787 C CA . SER A 1 98 ? -18.458 -17.450 31.283 1.00 69.81 98 SER A CA 1
ATOM 788 C C . SER A 1 98 ? -18.711 -17.002 32.726 1.00 69.81 98 SER A C 1
ATOM 790 O O . SER A 1 98 ? -19.146 -17.785 33.570 1.00 69.81 98 SER A O 1
ATOM 792 N N . LEU A 1 99 ? -18.392 -15.737 33.024 1.00 68.94 99 LEU A N 1
ATOM 793 C CA . LEU A 1 99 ? -18.542 -15.165 34.353 1.00 68.94 99 LEU A CA 1
ATOM 794 C C . LEU A 1 99 ? -20.033 -15.004 34.6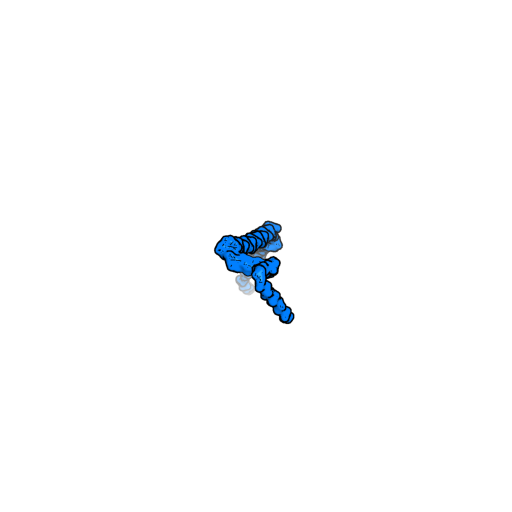43 1.00 68.94 99 LEU A C 1
ATOM 796 O O . LEU A 1 99 ? -20.734 -14.274 33.943 1.00 68.94 99 LEU A O 1
ATOM 800 N N . GLN A 1 100 ? -20.503 -15.684 35.686 1.00 65.69 100 GLN A N 1
ATOM 801 C CA . GLN A 1 100 ? -21.858 -15.548 36.205 1.00 65.69 100 GLN A CA 1
ATOM 802 C C . GLN A 1 100 ? -21.871 -14.710 37.472 1.00 65.69 100 GLN A C 1
ATOM 804 O O . GLN A 1 100 ? -20.948 -14.761 38.287 1.00 65.69 100 GLN A O 1
ATOM 809 N N . LYS A 1 101 ? -22.965 -13.976 37.659 1.00 67.56 101 LYS A N 1
ATOM 810 C CA . LYS A 1 101 ? -23.315 -13.420 38.961 1.00 67.56 101 LYS A CA 1
ATOM 811 C C . LYS A 1 101 ? -23.901 -14.535 39.833 1.00 67.56 101 LYS A C 1
ATOM 813 O O . LYS A 1 101 ? -24.570 -15.430 39.314 1.00 67.56 101 LYS A O 1
ATOM 818 N N . ASP A 1 102 ? -23.665 -14.481 41.144 1.00 61.75 102 ASP A N 1
ATOM 819 C CA . ASP A 1 102 ? -24.190 -15.482 42.079 1.00 61.75 102 ASP A CA 1
ATOM 820 C C . ASP A 1 102 ? -25.721 -15.597 41.945 1.00 61.75 102 ASP A C 1
ATOM 822 O O . ASP A 1 102 ? -26.454 -14.651 42.242 1.00 61.75 102 ASP A O 1
ATOM 826 N N . GLY A 1 103 ? -26.194 -16.757 41.468 1.00 69.75 103 GLY A N 1
ATOM 827 C CA . GLY A 1 103 ? -27.617 -17.072 41.280 1.00 69.75 103 GLY A CA 1
ATOM 828 C C . GLY A 1 103 ? -28.134 -17.122 39.832 1.00 69.75 103 GLY A C 1
ATOM 829 O O . GLY A 1 103 ? -29.309 -17.431 39.646 1.00 69.75 103 GLY A O 1
ATOM 830 N N . GLU A 1 104 ? -27.314 -16.858 38.807 1.00 70.56 104 GLU A N 1
ATOM 831 C CA . GLU A 1 104 ? -27.720 -16.999 37.393 1.00 70.56 104 GLU A CA 1
ATOM 832 C C . GLU A 1 104 ? -27.494 -18.430 36.849 1.00 70.56 104 GLU A C 1
ATOM 834 O O . GLU A 1 104 ? -26.613 -19.151 37.312 1.00 70.56 104 GLU A O 1
ATOM 839 N N . ILE A 1 105 ? -28.261 -18.856 35.831 1.00 70.94 105 ILE A N 1
ATOM 840 C CA . ILE A 1 105 ? -28.097 -20.141 35.111 1.00 70.94 105 ILE A CA 1
ATOM 841 C C . ILE A 1 105 ? -27.878 -19.836 33.620 1.00 70.94 105 ILE A C 1
ATOM 843 O O . ILE A 1 105 ? -28.766 -19.276 32.981 1.00 70.94 105 ILE A O 1
ATOM 847 N N . ILE A 1 106 ? -26.715 -20.188 33.057 1.00 66.69 106 ILE A N 1
ATOM 848 C CA . ILE A 1 106 ? -26.444 -20.067 31.614 1.00 66.69 106 ILE A CA 1
ATOM 849 C C . ILE A 1 106 ? -26.957 -21.328 30.911 1.00 66.69 106 ILE A C 1
ATOM 851 O O . ILE A 1 106 ? -26.485 -22.435 31.172 1.00 66.69 106 ILE A O 1
ATOM 855 N N . LEU A 1 107 ? -27.908 -21.151 29.994 1.00 70.44 107 LEU A N 1
ATOM 856 C CA . LEU A 1 107 ? -28.409 -22.204 29.115 1.00 70.44 107 LEU A CA 1
ATOM 857 C C . LEU A 1 107 ? -27.663 -22.117 27.779 1.00 70.44 107 LEU A C 1
ATOM 859 O O . LEU A 1 107 ? -27.845 -21.161 27.029 1.00 70.44 107 LEU A O 1
ATOM 863 N N . HIS A 1 108 ? -26.816 -23.104 27.493 1.00 73.25 108 HIS A N 1
ATOM 864 C CA . HIS A 1 108 ? -26.225 -23.270 26.167 1.00 73.25 108 HIS A CA 1
ATOM 865 C C . HIS A 1 108 ? -27.191 -24.111 25.330 1.00 73.25 108 HIS A C 1
ATOM 867 O O . HIS A 1 108 ? -27.504 -25.240 25.706 1.00 73.25 108 HIS A O 1
ATOM 873 N N . PHE A 1 109 ? -27.683 -23.557 24.226 1.00 78.81 109 PHE A N 1
ATOM 874 C CA . PHE A 1 109 ? -28.470 -24.305 23.251 1.00 78.81 109 PHE A CA 1
ATOM 875 C C . PHE A 1 109 ? -27.504 -24.837 22.187 1.00 78.81 109 PHE A C 1
ATOM 877 O O . PHE A 1 109 ? -26.871 -24.047 21.491 1.00 78.81 109 PHE A O 1
ATOM 884 N N . GLU A 1 110 ? -27.340 -26.158 22.114 1.00 72.31 110 GLU A N 1
ATOM 885 C CA . GLU A 1 110 ? -26.727 -26.806 20.950 1.00 72.31 110 GLU A CA 1
ATOM 886 C C . GLU A 1 110 ? -27.754 -26.807 19.810 1.00 72.31 110 GLU A C 1
ATOM 888 O O . GLU A 1 110 ? -28.918 -27.152 20.032 1.00 72.31 110 GLU A O 1
ATOM 893 N N . GLU A 1 111 ? -27.329 -26.381 18.620 1.00 58.34 111 GLU A N 1
ATOM 894 C CA . GLU A 1 111 ? -28.096 -26.475 17.370 1.00 58.34 111 GLU A CA 1
ATOM 895 C C . GLU A 1 111 ? -27.658 -27.715 16.579 1.00 58.34 111 GLU A C 1
ATOM 897 O O . GLU A 1 111 ? -26.428 -27.963 16.507 1.00 58.34 111 GLU A O 1
#

Secondary structure (DSSP, 8-state):
---------------SHHHHHHHHHHHHHHHHHHHHHHHHHH---HHHHHHHHHHHHHHHHHHHHHHHHHHHHHHHHHHHHHHH-HHHHHHHHHHHH-PPPTT--------

Foldseek 3Di:
DDDDDDDDDDDDDPPDPPVVVVVVVVVVVVVVVVVVVVVCVVPPDCVVVVVVVVVVVVVVVVVVVVVVVVVVVVVVVVVCCCVPPVVSVVVCCCVPVVDDDPPDDDDDDDD

Sequence (111 aa):
MTLDEAGHPHSGADRPSLLQSLVRLNRYALLLLLIPAGVIYFWPGPEWKKQEAAKQTLHDLTSQRDALAHKVEKLEKKLELIKNDPEYLETMARDRLSLQKDGEIILHFEE